Protein AF-A0A378L9U9-F1 (afdb_monomer_lite)

pLDDT: mean 81.27, std 17.3, range [45.97, 98.12]

Radius of gyration: 34.26 Å; chains: 1; bounding box: 45×18×120 Å

InterPro domains:
  IPR006969 Stigma-specific protein Stig1-like [PF04885] (48-89)
  IPR006969 Stigma-specific protein Stig1-like [PTHR33227] (48-88)

Sequence (133 aa):
MHQKEYKGSFIRHIIRGMITSLLVIIIPLSIVACDKGSPLNHPVPGGGCQTGTIACNGSCVNTQTDNNNCGACGNVCSTGSTCSSGQCVAQCIAPFTLCNGTCVNAQTDSNNCGSCGIVCPSGSTCSGGVCLG

Secondary structure (DSSP, 8-state):
--HHHHHHHHHHHHHHHHHHHHHHHHS-GGG----TT--S----SSS-PPTT-EEETTEEE-TTT-TTSSSSTT-PPPTTEEEETTEEEE---TT-EEETTEEE-TTT-TTSSSSTT-PPPTT-EEETTEEE-

Foldseek 3Di:
DPPPVVVVVVVVVVVVVVVVVVCVVVPPCPVPPPVPDDPDDDQDDDDAADPQWHDAPRTTDRLQWDQCAQLHHRNHADPQWTRHGSDTAHHADPPWDQAPRDTDRLQWDQCAQLHHRNHAPPPWTRHHSDTDD

Structure (mmCIF, N/CA/C/O backbone):
data_AF-A0A378L9U9-F1
#
_entry.id   AF-A0A378L9U9-F1
#
loop_
_atom_site.group_PDB
_atom_site.id
_atom_site.type_symbol
_atom_site.label_atom_id
_atom_site.label_alt_id
_atom_site.label_comp_id
_atom_site.label_asym_id
_atom_site.label_entity_id
_atom_site.label_seq_id
_atom_site.pdbx_PDB_ins_code
_atom_site.Cartn_x
_atom_site.Cartn_y
_atom_site.Cartn_z
_atom_site.occupancy
_atom_site.B_iso_or_equiv
_atom_site.auth_seq_id
_atom_site.auth_comp_id
_atom_site.auth_asym_id
_atom_site.auth_atom_id
_atom_site.pdbx_PDB_model_num
ATOM 1 N N . MET A 1 1 ? -20.507 3.490 89.665 1.00 47.12 1 MET A N 1
ATOM 2 C CA . MET A 1 1 ? -19.941 2.381 88.863 1.00 47.12 1 MET A CA 1
ATOM 3 C C . MET A 1 1 ? -19.971 2.709 87.357 1.00 47.12 1 MET A C 1
ATOM 5 O O . MET A 1 1 ? -20.543 1.961 86.588 1.00 47.12 1 MET A O 1
ATOM 9 N N . HIS A 1 2 ? -19.365 3.826 86.918 1.00 47.97 2 HIS A N 1
ATOM 10 C CA . HIS A 1 2 ? -19.572 4.406 85.566 1.00 47.97 2 HIS A CA 1
ATOM 11 C C . HIS A 1 2 ? -18.330 4.377 84.638 1.00 47.97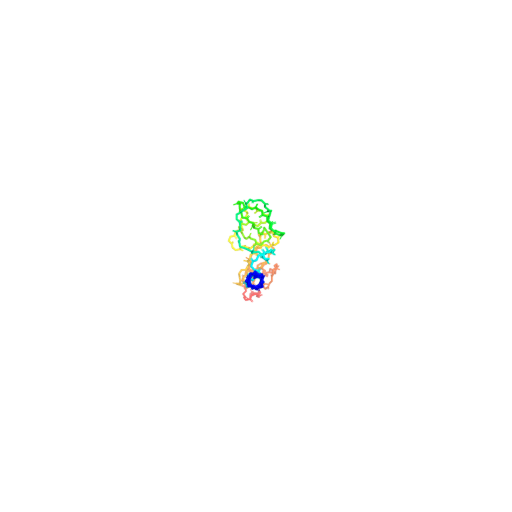 2 HIS A C 1
ATOM 13 O O . HIS A 1 2 ? -18.387 4.817 83.497 1.00 47.97 2 HIS A O 1
ATOM 19 N N . GLN A 1 3 ? -17.186 3.861 85.105 1.00 46.31 3 GLN A N 1
ATOM 20 C CA . GLN A 1 3 ? -15.896 3.947 84.388 1.00 46.31 3 GLN A CA 1
ATOM 21 C C . GLN A 1 3 ? -15.559 2.704 83.530 1.00 46.31 3 GLN A C 1
ATOM 23 O O . GLN A 1 3 ? -14.602 2.727 82.757 1.00 46.31 3 GLN A O 1
ATOM 28 N N . LYS A 1 4 ? -16.318 1.601 83.654 1.00 45.97 4 LYS A N 1
ATOM 29 C CA . LYS A 1 4 ? -16.081 0.357 82.886 1.00 45.97 4 LYS A CA 1
ATOM 30 C C . LYS A 1 4 ? -16.752 0.375 81.503 1.00 45.97 4 LYS A C 1
ATOM 32 O O . LYS A 1 4 ? -16.163 -0.118 80.544 1.00 45.97 4 LYS A O 1
ATOM 37 N N . GLU A 1 5 ? -17.919 1.008 81.371 1.00 49.03 5 GLU A N 1
ATOM 38 C CA . GLU A 1 5 ? -18.641 1.135 80.091 1.00 49.03 5 GLU A CA 1
ATOM 39 C C . GLU A 1 5 ? -17.979 2.129 79.124 1.00 49.03 5 GLU A C 1
ATOM 41 O O . GLU A 1 5 ? -17.907 1.861 77.922 1.00 49.03 5 GLU A O 1
ATOM 46 N N . TYR A 1 6 ? -17.401 3.221 79.643 1.00 49.56 6 TYR A N 1
ATOM 47 C CA . TYR A 1 6 ? -16.689 4.220 78.834 1.00 49.56 6 TYR A CA 1
ATOM 48 C C . TYR A 1 6 ? -15.446 3.645 78.138 1.00 49.56 6 TYR A C 1
ATOM 50 O O . TYR A 1 6 ? -15.242 3.893 76.950 1.00 49.56 6 TYR A O 1
ATOM 58 N N . LYS A 1 7 ? -14.655 2.802 78.823 1.00 53.12 7 LYS A N 1
ATOM 59 C CA . LYS A 1 7 ? -13.490 2.124 78.220 1.00 53.12 7 LYS A CA 1
ATOM 60 C C . LYS A 1 7 ? -13.902 1.154 77.108 1.00 53.12 7 LYS A C 1
ATOM 62 O O . LYS A 1 7 ? -13.257 1.118 76.065 1.00 53.12 7 LYS A O 1
ATOM 67 N N . GLY A 1 8 ? -15.005 0.423 77.284 1.00 55.34 8 GLY A N 1
ATOM 68 C CA . GLY A 1 8 ? -15.539 -0.483 76.261 1.00 55.34 8 GLY A CA 1
ATOM 69 C C . GLY A 1 8 ? -16.110 0.242 75.038 1.00 55.34 8 GLY A C 1
ATOM 70 O O . GLY A 1 8 ? -15.994 -0.251 73.919 1.00 55.34 8 GLY A O 1
ATOM 71 N N . SER A 1 9 ? -16.715 1.420 75.214 1.00 56.94 9 SER A N 1
ATOM 72 C CA . SER A 1 9 ? -17.159 2.264 74.093 1.00 56.94 9 SER A CA 1
ATOM 73 C C . SER A 1 9 ? -15.974 2.892 73.349 1.00 56.94 9 SER A C 1
ATOM 75 O O . SER A 1 9 ? -15.927 2.856 72.121 1.00 56.94 9 SER A O 1
ATOM 77 N N . PHE A 1 10 ? -14.967 3.374 74.079 1.00 64.06 10 PHE A N 1
ATOM 78 C CA . PHE A 1 10 ? -13.761 3.983 73.515 1.00 64.06 10 PHE A CA 1
ATOM 79 C C . PHE A 1 10 ? -12.928 2.987 72.694 1.00 64.06 10 PHE A C 1
ATOM 81 O O . PHE A 1 10 ? -12.574 3.264 71.551 1.00 64.06 10 PHE A O 1
ATOM 88 N N . ILE A 1 11 ? -12.715 1.775 73.217 1.00 67.69 11 ILE A N 1
ATOM 89 C CA . ILE A 1 11 ? -12.018 0.695 72.502 1.00 67.69 11 ILE A CA 1
ATOM 90 C C . ILE A 1 11 ? -12.795 0.278 71.242 1.00 67.69 11 ILE A C 1
ATOM 92 O O . ILE A 1 11 ? -12.194 0.065 70.193 1.00 67.69 11 ILE A O 1
ATOM 96 N N . ARG A 1 12 ? -14.135 0.238 71.296 1.00 65.88 12 ARG A N 1
ATOM 97 C CA . ARG A 1 12 ? -14.978 -0.042 70.120 1.00 65.88 12 ARG A CA 1
ATOM 98 C C . ARG A 1 12 ? -14.857 1.027 69.032 1.00 65.88 12 ARG A C 1
ATOM 100 O O . ARG A 1 12 ? -14.871 0.669 67.859 1.00 65.88 12 ARG A O 1
ATOM 107 N N . HIS A 1 13 ? -14.705 2.301 69.390 1.00 63.16 13 HIS A N 1
ATOM 108 C CA . HIS A 1 13 ? -14.492 3.380 68.418 1.00 63.16 13 HIS A CA 1
ATOM 109 C C . HIS A 1 13 ? -13.081 3.355 67.823 1.00 63.16 13 HIS A C 1
ATOM 111 O O . HIS A 1 13 ? -12.940 3.534 66.617 1.00 63.16 13 HIS A O 1
ATOM 117 N N . ILE A 1 14 ? -12.055 3.052 68.625 1.00 70.88 14 ILE A N 1
ATOM 118 C CA . ILE A 1 14 ? -10.676 2.900 68.137 1.00 70.88 14 ILE A CA 1
ATOM 119 C C . ILE A 1 14 ? -10.569 1.723 67.163 1.00 70.88 14 ILE A C 1
ATOM 121 O O . ILE A 1 14 ? -10.033 1.883 66.072 1.00 70.88 14 ILE A O 1
ATOM 125 N N . ILE A 1 15 ? -11.134 0.561 67.509 1.00 73.94 15 ILE A N 1
ATOM 126 C CA . ILE A 1 15 ? -11.102 -0.629 66.647 1.00 73.94 15 ILE A CA 1
ATOM 127 C C . ILE A 1 15 ? -11.897 -0.389 65.355 1.00 73.94 15 ILE A C 1
ATOM 129 O O . ILE A 1 15 ? -11.413 -0.718 64.276 1.00 73.94 15 ILE A O 1
ATOM 133 N N . ARG A 1 16 ? -13.083 0.238 65.431 1.00 69.62 16 ARG A N 1
ATOM 134 C CA . ARG A 1 16 ? -13.868 0.602 64.236 1.00 69.62 16 ARG A CA 1
ATOM 135 C C . ARG A 1 16 ? -13.120 1.595 63.348 1.00 69.62 16 ARG A C 1
ATOM 137 O O . ARG A 1 16 ? -13.080 1.373 62.148 1.00 69.62 16 ARG A O 1
ATOM 144 N N . GLY A 1 17 ? -12.491 2.617 63.933 1.00 64.06 17 GLY A N 1
ATOM 145 C CA . GLY A 1 17 ? -11.694 3.615 63.216 1.00 64.06 17 GLY A CA 1
ATOM 146 C C . GLY A 1 17 ? -10.457 3.024 62.539 1.00 64.06 17 GLY A C 1
ATOM 147 O O . GLY A 1 17 ? -10.174 3.336 61.386 1.00 64.06 17 GLY A O 1
ATOM 148 N N . MET A 1 18 ? -9.754 2.114 63.220 1.00 74.88 18 MET A N 1
ATOM 149 C CA . MET A 1 18 ? -8.605 1.406 62.654 1.00 74.88 18 MET A CA 1
ATOM 150 C C . MET A 1 18 ? -9.017 0.488 61.504 1.00 74.88 18 MET A C 1
ATOM 152 O O . MET A 1 18 ? -8.358 0.507 60.474 1.00 74.88 18 MET A O 1
ATOM 156 N N . ILE A 1 19 ? -10.126 -0.252 61.631 1.00 71.00 19 ILE A N 1
ATOM 157 C CA . ILE A 1 19 ? -10.653 -1.117 60.563 1.00 71.00 19 ILE A CA 1
ATOM 158 C C . ILE A 1 19 ? -11.128 -0.286 59.365 1.00 71.00 19 ILE A C 1
ATOM 160 O O . ILE A 1 19 ? -10.805 -0.630 58.233 1.00 71.00 19 ILE A O 1
ATOM 164 N N . THR A 1 20 ? -11.832 0.832 59.579 1.00 65.81 20 THR A N 1
ATOM 165 C CA . THR A 1 20 ? -12.245 1.718 58.478 1.00 65.81 20 THR A CA 1
ATOM 166 C C . THR A 1 20 ? -11.051 2.369 57.785 1.00 65.81 20 THR A C 1
ATOM 168 O O . THR A 1 20 ? -11.035 2.425 56.562 1.00 65.81 20 THR A O 1
ATOM 171 N N . SER A 1 21 ? -10.021 2.798 58.523 1.00 67.69 21 SER A N 1
ATOM 172 C CA . SER A 1 21 ? -8.808 3.378 57.929 1.00 67.69 21 SER A CA 1
ATOM 173 C C . SER A 1 21 ? -7.945 2.338 57.213 1.00 67.69 21 SER A C 1
ATOM 175 O O . SER A 1 21 ? -7.382 2.646 56.169 1.00 67.69 21 SER A O 1
ATOM 177 N N . LEU A 1 22 ? -7.873 1.096 57.712 1.00 65.31 22 LEU A N 1
ATOM 178 C CA . LEU A 1 22 ? -7.200 -0.000 57.009 1.00 65.31 22 LEU A CA 1
ATOM 179 C C . LEU A 1 22 ? -7.931 -0.341 55.705 1.00 65.31 22 LEU A C 1
ATOM 181 O O . LEU A 1 22 ? -7.289 -0.490 54.674 1.00 65.31 22 LEU A O 1
ATOM 185 N N . LEU A 1 23 ? -9.267 -0.404 55.717 1.00 66.25 23 LEU A N 1
ATOM 186 C CA . LEU A 1 23 ? -10.059 -0.674 54.514 1.00 66.25 23 LEU A CA 1
ATOM 187 C C . LEU A 1 23 ? -9.872 0.415 53.446 1.00 66.25 23 LEU A C 1
ATOM 189 O O . LEU A 1 23 ? -9.754 0.082 52.276 1.00 66.25 23 LEU A O 1
ATOM 193 N N . VAL A 1 24 ? -9.753 1.691 53.822 1.00 61.81 24 VAL A N 1
ATOM 194 C CA . VAL A 1 24 ? -9.530 2.801 52.868 1.00 61.81 24 VAL A CA 1
ATOM 195 C C . VAL A 1 24 ? -8.110 2.798 52.270 1.00 61.81 24 VAL A C 1
ATOM 197 O O . VAL A 1 24 ? -7.912 3.332 51.185 1.00 61.81 24 VAL A O 1
ATOM 200 N N . ILE A 1 25 ? -7.132 2.174 52.939 1.00 66.06 25 ILE A N 1
ATOM 201 C CA . ILE A 1 25 ? -5.741 2.046 52.459 1.00 66.06 25 ILE A CA 1
ATOM 202 C C . ILE A 1 25 ? -5.529 0.738 51.666 1.00 66.06 25 ILE A C 1
ATOM 204 O O . ILE A 1 25 ? -4.686 0.696 50.771 1.00 66.06 25 ILE A O 1
ATOM 208 N N . ILE A 1 26 ? -6.283 -0.328 51.978 1.00 66.06 26 ILE A N 1
ATOM 209 C CA . ILE A 1 26 ? -6.184 -1.652 51.328 1.00 66.06 26 ILE A CA 1
ATOM 210 C C . ILE A 1 26 ? -7.140 -1.787 50.133 1.00 66.06 26 ILE A C 1
ATOM 212 O O . ILE A 1 26 ? -6.889 -2.626 49.273 1.00 66.06 26 ILE A O 1
ATOM 216 N N . ILE A 1 27 ? -8.204 -0.975 50.034 1.00 63.59 27 ILE A N 1
ATOM 217 C CA . ILE A 1 27 ? -8.930 -0.781 48.770 1.00 63.59 27 ILE A CA 1
ATOM 218 C C . ILE A 1 27 ? -7.967 0.003 47.873 1.00 63.59 27 ILE A C 1
ATOM 220 O O . ILE A 1 27 ? -7.817 1.213 48.056 1.00 63.59 27 ILE A O 1
ATOM 224 N N . PRO A 1 28 ? -7.241 -0.659 46.958 1.00 59.19 28 PRO A N 1
ATOM 225 C CA . PRO A 1 28 ? -6.243 0.013 46.158 1.00 59.19 28 PRO A CA 1
ATOM 226 C C . PRO A 1 28 ? -6.978 0.948 45.196 1.00 59.19 28 PRO A C 1
ATOM 228 O O . PRO A 1 28 ? -8.204 0.933 45.086 1.00 59.19 28 PRO A O 1
ATOM 231 N N . LEU A 1 29 ? -6.206 1.707 44.434 1.00 58.06 29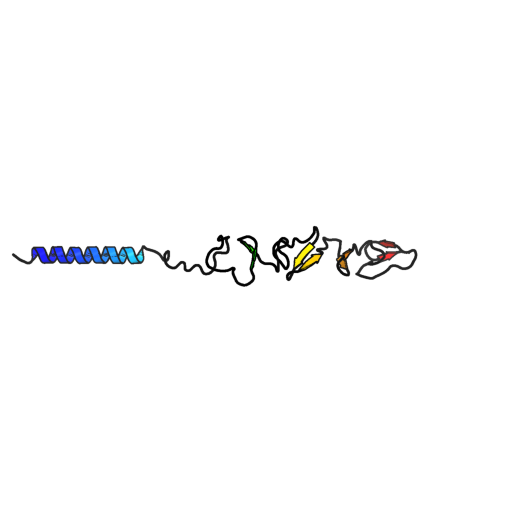 LEU A N 1
ATOM 232 C CA . LEU A 1 29 ? -6.558 2.513 43.261 1.00 58.06 29 LEU A CA 1
ATOM 233 C C . LEU A 1 29 ? -7.505 1.866 42.207 1.00 58.06 29 LEU A C 1
ATOM 235 O O . LEU A 1 29 ? -7.675 2.411 41.125 1.00 58.06 29 LEU A O 1
ATOM 239 N N . SER A 1 30 ? -8.158 0.740 42.481 1.00 58.84 30 SER A N 1
ATOM 240 C CA . SER A 1 30 ? -9.070 0.007 41.606 1.00 58.84 30 SER A CA 1
ATOM 241 C C . SER A 1 30 ? -10.378 0.736 41.274 1.00 58.84 30 SER A C 1
ATOM 243 O O . SER A 1 30 ? -11.067 0.306 40.357 1.00 58.84 30 SER A O 1
ATOM 245 N N . ILE A 1 31 ? -10.747 1.816 41.980 1.00 58.50 31 ILE A N 1
ATOM 246 C CA . ILE A 1 31 ? -11.966 2.593 41.655 1.00 58.50 31 ILE A CA 1
ATOM 247 C C . ILE A 1 31 ? -11.646 3.833 40.797 1.00 58.50 31 ILE A C 1
ATOM 249 O O . ILE A 1 31 ? -12.531 4.368 40.137 1.00 58.50 31 ILE A O 1
ATOM 253 N N . VAL A 1 32 ? -10.377 4.256 40.704 1.00 54.38 32 VAL A N 1
ATOM 254 C CA . VAL A 1 32 ? -9.953 5.306 39.756 1.00 54.38 32 VAL A CA 1
ATOM 255 C C . VAL A 1 32 ? -9.231 4.668 38.573 1.00 54.38 32 VAL A C 1
ATOM 257 O O . VAL A 1 32 ? -8.113 5.023 38.222 1.00 54.38 32 VAL A O 1
ATOM 260 N N . ALA A 1 33 ? -9.914 3.737 37.917 1.00 55.47 33 ALA A N 1
ATOM 261 C CA . ALA A 1 33 ? -9.713 3.503 36.498 1.00 55.47 33 ALA A CA 1
ATOM 262 C C . ALA A 1 33 ? -10.793 4.292 35.743 1.00 55.47 33 ALA A C 1
ATOM 264 O O . ALA A 1 33 ? -11.725 3.732 35.176 1.00 55.47 33 ALA A O 1
ATOM 265 N N . CYS A 1 34 ? -10.672 5.624 35.713 1.00 51.66 34 CYS A N 1
ATOM 266 C CA . CYS A 1 34 ? -11.092 6.326 34.501 1.00 51.66 34 CYS A CA 1
ATOM 267 C C . CYS A 1 34 ? -10.025 6.017 33.452 1.00 51.66 34 CYS A C 1
ATOM 269 O O . CYS A 1 34 ? -9.137 6.829 33.195 1.00 51.66 34 CYS A O 1
ATOM 271 N N . ASP A 1 35 ? -10.085 4.802 32.912 1.00 52.94 35 ASP A N 1
ATOM 272 C CA . ASP A 1 35 ? -9.266 4.364 31.797 1.00 52.94 35 ASP A CA 1
ATOM 273 C C . ASP A 1 35 ? -9.748 5.140 30.568 1.00 52.94 35 ASP A C 1
ATOM 275 O O . ASP A 1 35 ? -10.631 4.728 29.816 1.00 52.94 35 ASP A O 1
ATOM 279 N N . LYS A 1 36 ? -9.232 6.359 30.400 1.00 52.53 36 LYS A N 1
ATOM 280 C CA . LYS A 1 36 ? -9.314 7.069 29.128 1.00 52.53 36 LYS A CA 1
ATOM 281 C C . LYS A 1 36 ? -8.378 6.360 28.147 1.00 52.53 36 LYS A C 1
ATOM 283 O O . LYS A 1 36 ? -7.338 6.908 27.804 1.00 52.53 36 LYS A O 1
ATOM 288 N N . GLY A 1 37 ? -8.743 5.159 27.702 1.00 54.84 37 GLY A N 1
ATOM 289 C CA . GLY A 1 37 ? -8.064 4.514 26.581 1.00 54.84 37 GLY A CA 1
ATOM 290 C C . GLY A 1 37 ? -7.794 3.021 26.696 1.00 54.84 37 GLY A C 1
ATOM 291 O O . GLY A 1 37 ? -6.670 2.606 26.435 1.00 54.84 37 GLY A O 1
ATOM 292 N N . SER A 1 38 ? -8.807 2.192 26.946 1.00 55.06 38 SER A N 1
ATOM 293 C CA . SER A 1 38 ? -8.717 0.780 26.553 1.00 55.06 38 SER A CA 1
ATOM 294 C C . SER A 1 38 ? -8.879 0.672 25.019 1.00 55.06 38 SER A C 1
ATOM 296 O O . SER A 1 38 ? -9.934 1.056 24.514 1.00 55.06 38 SER A O 1
ATOM 298 N N . PRO A 1 39 ? -7.897 0.162 24.244 1.00 56.31 39 PRO A N 1
ATOM 299 C CA . PRO A 1 39 ? -7.983 0.101 22.779 1.00 56.31 39 PRO A CA 1
ATOM 300 C C . PRO A 1 39 ? -8.725 -1.137 22.245 1.00 56.31 39 PRO A C 1
ATOM 302 O O . PRO A 1 39 ? -8.614 -1.458 21.065 1.00 56.31 39 PRO A O 1
ATOM 305 N N . LEU A 1 40 ? -9.467 -1.871 23.079 1.00 51.59 40 LEU A N 1
ATOM 306 C CA . LEU A 1 40 ? -10.013 -3.176 22.703 1.00 51.59 40 LEU A CA 1
ATOM 307 C C . LEU A 1 40 ? -11.546 -3.182 22.755 1.00 51.59 40 LEU A C 1
ATOM 309 O O . LEU A 1 40 ? -12.155 -3.455 23.780 1.00 51.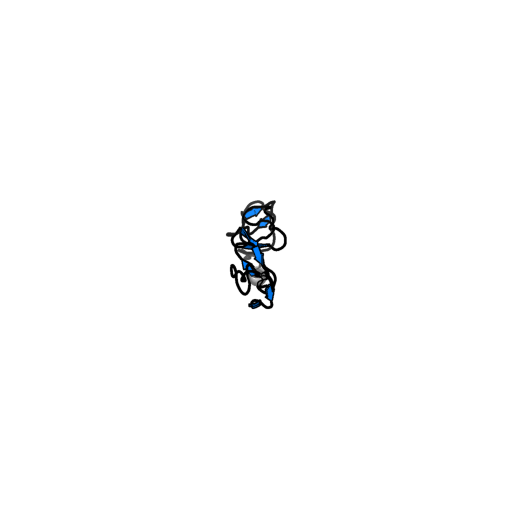59 40 LEU A O 1
ATOM 313 N N . ASN A 1 41 ? -12.135 -2.902 21.591 1.00 53.75 41 ASN A N 1
ATOM 314 C CA . ASN A 1 41 ? -13.366 -3.524 21.097 1.00 53.75 41 ASN A CA 1
ATOM 315 C C . ASN A 1 41 ? -14.590 -3.484 22.040 1.00 53.75 41 ASN A C 1
ATOM 317 O O . ASN A 1 41 ? -15.186 -4.518 22.347 1.00 53.75 41 ASN A O 1
ATOM 321 N N . HIS A 1 42 ? -15.001 -2.286 22.471 1.00 55.06 42 HIS A N 1
ATOM 322 C CA . HIS A 1 42 ? -16.335 -2.120 23.052 1.00 55.06 42 HIS A CA 1
ATOM 323 C C . HIS A 1 42 ? -17.400 -2.097 21.938 1.00 55.06 42 HIS A C 1
ATOM 325 O O . HIS A 1 42 ? -17.258 -1.315 20.993 1.00 55.06 42 HIS A O 1
ATOM 331 N N . PRO A 1 43 ? -18.485 -2.890 22.043 1.00 59.56 43 PRO A N 1
ATOM 332 C CA . PRO A 1 43 ? -19.651 -2.723 21.186 1.00 59.56 43 PRO A CA 1
ATOM 333 C C . PRO A 1 43 ? -20.251 -1.352 21.491 1.00 59.56 43 PRO A C 1
ATOM 335 O O . PRO A 1 43 ? -20.506 -1.038 22.652 1.00 59.56 43 PRO A O 1
ATOM 338 N N . VAL A 1 44 ? -20.458 -0.525 20.469 1.00 61.53 44 VAL A N 1
ATOM 339 C CA . VAL A 1 44 ? -21.111 0.782 20.623 1.00 61.53 44 VAL A CA 1
ATOM 340 C C . VAL A 1 44 ? -22.567 0.594 21.065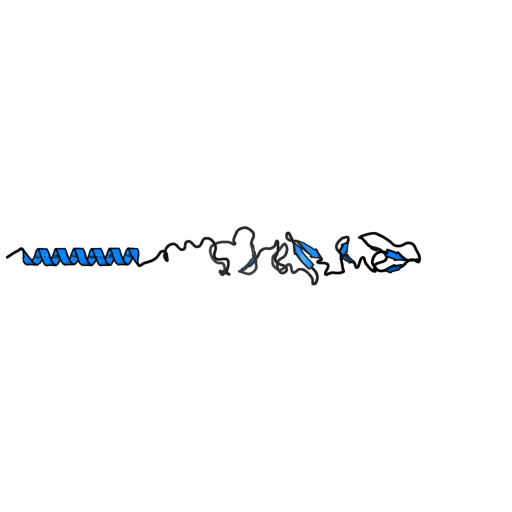 1.00 61.53 44 VAL A C 1
ATOM 342 O O . VAL A 1 44 ? -23.394 0.112 20.291 1.00 61.53 44 VAL A O 1
ATOM 345 N N . PRO A 1 45 ? -22.898 0.997 22.302 1.00 55.69 45 PRO A N 1
ATOM 346 C CA . PRO A 1 45 ? -23.933 2.013 22.464 1.00 55.69 45 PRO A CA 1
ATOM 347 C C . PRO A 1 45 ? -23.586 3.031 23.569 1.00 55.69 45 PRO A C 1
ATOM 349 O O . PRO A 1 45 ? -23.388 2.673 24.727 1.00 55.69 45 PRO A O 1
ATOM 352 N N . GLY A 1 46 ? -23.577 4.325 23.220 1.00 58.31 46 GLY A N 1
ATOM 353 C CA . GLY A 1 46 ? -23.623 5.429 24.199 1.00 58.31 46 GLY A CA 1
ATOM 354 C C . GLY A 1 46 ? -22.384 6.326 24.331 1.00 58.31 46 GLY A C 1
ATOM 355 O O . GLY A 1 46 ? -22.399 7.247 25.141 1.00 58.31 46 GLY A O 1
ATOM 356 N N . GLY A 1 47 ? -21.344 6.130 23.524 1.00 60.16 47 GLY A N 1
ATOM 357 C CA . GLY A 1 47 ? -20.191 7.030 23.432 1.00 60.16 47 GLY A CA 1
ATOM 358 C C . GLY A 1 47 ? -19.440 6.726 22.143 1.00 60.16 47 GLY A C 1
ATOM 359 O O . GLY A 1 47 ? -19.104 5.571 21.909 1.00 60.16 47 GLY A O 1
ATOM 360 N N . GLY A 1 48 ? -19.299 7.718 21.262 1.00 76.56 48 GLY A N 1
ATOM 361 C CA . GLY A 1 48 ? -18.814 7.534 19.890 1.00 76.56 48 GLY A CA 1
ATOM 362 C C . GLY A 1 48 ? -17.394 6.969 19.773 1.00 76.56 48 GLY A C 1
ATOM 363 O O . GLY A 1 48 ? -16.702 6.732 20.760 1.00 76.56 48 GLY A O 1
ATOM 364 N N . CYS A 1 49 ? -16.952 6.768 18.533 1.00 85.12 49 CYS A N 1
ATOM 365 C CA . CYS A 1 49 ? -15.603 6.289 18.255 1.00 85.12 49 CYS A CA 1
ATOM 366 C C . CYS A 1 49 ? -14.519 7.276 18.707 1.00 85.12 49 CYS A C 1
ATOM 368 O O . CYS A 1 49 ? -14.733 8.490 18.744 1.00 85.12 49 CYS A O 1
ATOM 370 N N . GLN A 1 50 ? -13.343 6.739 19.046 1.00 84.38 50 GLN A N 1
ATOM 371 C CA . GLN A 1 50 ? -12.175 7.551 19.381 1.00 84.38 50 GLN A CA 1
ATOM 372 C C . GLN A 1 50 ? -11.775 8.419 18.182 1.00 84.38 50 GLN A C 1
ATOM 374 O O . GLN A 1 50 ? -11.965 8.027 17.026 1.00 84.38 50 GLN A O 1
ATOM 379 N N . THR A 1 51 ? -11.177 9.581 18.450 1.00 84.88 51 THR A N 1
ATOM 380 C CA . THR A 1 51 ? -10.643 10.467 17.408 1.00 84.88 51 THR A CA 1
ATOM 381 C C . THR A 1 51 ? -9.760 9.688 16.431 1.00 84.88 51 THR A C 1
ATOM 383 O O . THR A 1 51 ? -8.873 8.948 16.847 1.00 84.88 51 THR A O 1
ATOM 386 N N . GLY A 1 52 ? -10.003 9.865 15.131 1.00 86.12 52 GLY A N 1
ATOM 387 C CA . GLY A 1 52 ? -9.288 9.146 14.070 1.00 86.12 52 GLY A CA 1
ATOM 388 C C . GLY A 1 52 ? -9.915 7.808 13.668 1.00 86.12 52 GLY A C 1
ATOM 389 O O . GLY A 1 52 ? -9.393 7.145 12.777 1.00 86.12 52 GLY A O 1
ATOM 390 N N . THR A 1 53 ? -11.040 7.420 14.274 1.00 91.00 53 THR A N 1
ATOM 391 C CA . THR A 1 53 ? -11.825 6.245 13.872 1.00 91.00 53 THR A CA 1
ATOM 392 C C . THR A 1 53 ? -13.293 6.608 13.680 1.00 91.00 53 THR A C 1
ATOM 394 O O . THR A 1 53 ? -13.789 7.566 14.275 1.00 91.00 53 THR A O 1
ATOM 397 N N . ILE A 1 54 ? -13.999 5.844 12.849 1.00 89.69 54 ILE A N 1
ATOM 398 C CA . ILE A 1 54 ? -15.436 6.006 12.611 1.00 89.69 54 ILE A CA 1
ATOM 399 C C . ILE A 1 54 ? -16.174 4.705 12.905 1.00 89.69 54 ILE A C 1
ATOM 401 O O . ILE A 1 54 ? -15.591 3.623 12.848 1.00 89.69 54 ILE A O 1
ATOM 405 N N . ALA A 1 55 ? -17.467 4.810 13.195 1.00 91.00 55 ALA A N 1
ATOM 406 C CA . ALA A 1 55 ? -18.305 3.640 13.399 1.00 91.00 55 ALA A CA 1
ATOM 407 C C . ALA A 1 55 ? -18.656 3.002 12.047 1.00 91.00 55 ALA A C 1
ATOM 409 O O . ALA A 1 55 ? -19.377 3.596 11.248 1.00 91.00 55 ALA A O 1
ATOM 410 N N . CYS A 1 56 ? -18.188 1.777 11.824 1.00 90.75 56 CYS A N 1
ATOM 411 C CA . CYS A 1 56 ? -18.546 0.932 10.693 1.00 90.75 56 CYS A CA 1
ATOM 412 C C . CYS A 1 56 ? -19.095 -0.397 11.216 1.00 90.75 56 CYS A C 1
ATOM 414 O O . CYS A 1 56 ? -18.387 -1.147 11.883 1.00 90.75 56 CYS A O 1
ATOM 416 N N . ASN A 1 57 ? -20.368 -0.688 10.929 1.00 84.50 57 ASN A N 1
ATOM 417 C CA . ASN A 1 57 ? -21.028 -1.956 11.281 1.00 84.50 57 ASN A CA 1
ATOM 418 C C . ASN A 1 57 ? -20.890 -2.368 12.764 1.00 84.50 57 ASN A C 1
ATOM 420 O O . ASN A 1 57 ? -20.749 -3.545 13.076 1.00 84.50 57 ASN A O 1
ATOM 424 N N . GLY A 1 58 ? -20.927 -1.399 13.685 1.00 82.94 58 GLY A N 1
ATOM 425 C CA . GLY A 1 58 ? -20.825 -1.657 15.128 1.00 82.94 58 GLY A CA 1
ATOM 426 C C . GLY A 1 58 ? -19.397 -1.737 15.679 1.00 82.94 58 GLY A C 1
ATOM 427 O O . GLY A 1 58 ? -19.231 -1.968 16.875 1.00 82.94 58 GLY A O 1
ATOM 428 N N . SER A 1 59 ? -18.380 -1.491 14.850 1.00 87.19 59 SER A N 1
ATOM 429 C CA . SER A 1 59 ? -16.975 -1.403 15.260 1.00 87.19 59 SER A CA 1
ATOM 430 C C . SER A 1 59 ? -16.378 -0.045 14.899 1.00 87.19 59 SER A C 1
ATOM 432 O O . SER A 1 59 ? -16.763 0.569 13.906 1.00 87.19 59 SER A O 1
ATOM 434 N N . CYS A 1 60 ? -15.420 0.431 15.693 1.00 91.19 60 CYS A N 1
ATOM 435 C CA . CYS A 1 60 ? -14.646 1.619 15.345 1.00 91.19 60 CYS A CA 1
ATOM 436 C C . CYS A 1 60 ? -13.469 1.223 14.455 1.00 91.19 60 CYS A C 1
ATOM 438 O O . CYS A 1 60 ? -12.617 0.440 14.871 1.00 91.19 60 CYS A O 1
ATOM 440 N N . VAL A 1 61 ? -13.424 1.763 13.239 1.00 93.38 61 VAL A N 1
ATOM 441 C CA . VAL A 1 61 ? -12.384 1.466 12.247 1.00 93.38 61 VAL A CA 1
ATOM 442 C C . VAL A 1 61 ? -11.648 2.736 11.853 1.00 93.38 61 VAL A C 1
ATOM 444 O O . VAL A 1 61 ? -12.229 3.823 11.809 1.00 93.38 61 VAL A O 1
ATOM 447 N N . ASN A 1 62 ? -10.360 2.605 11.555 1.00 95.56 62 ASN A N 1
ATOM 448 C CA . ASN A 1 62 ? -9.575 3.700 11.009 1.00 95.56 62 ASN A CA 1
ATOM 449 C C . ASN A 1 62 ? -9.608 3.631 9.481 1.00 95.56 62 ASN A C 1
ATOM 451 O O . ASN A 1 62 ? -8.835 2.893 8.872 1.00 95.56 62 ASN A O 1
ATOM 455 N N . THR A 1 63 ? -10.462 4.434 8.851 1.00 96.19 63 THR A N 1
ATOM 456 C CA . THR A 1 63 ? -10.572 4.469 7.386 1.00 96.19 63 THR A CA 1
ATOM 457 C C . THR A 1 63 ? -9.307 4.955 6.693 1.00 96.19 63 THR A C 1
ATOM 459 O O . THR A 1 63 ? -9.194 4.801 5.484 1.00 96.19 63 THR A O 1
ATOM 462 N N . GLN A 1 64 ? -8.345 5.532 7.418 1.00 96.56 64 GLN A N 1
ATOM 463 C CA . GLN A 1 64 ? -7.092 6.003 6.836 1.00 96.56 64 GLN A CA 1
ATOM 464 C C . GLN A 1 64 ? -6.075 4.882 6.613 1.00 96.56 64 GLN A C 1
ATOM 466 O O . GLN A 1 64 ? -5.140 5.074 5.834 1.00 96.56 64 GLN A O 1
ATOM 471 N N . THR A 1 65 ? -6.238 3.744 7.292 1.00 95.75 65 THR A N 1
ATOM 472 C CA . THR A 1 65 ? -5.238 2.663 7.320 1.00 95.75 65 THR A CA 1
ATOM 473 C C . THR A 1 65 ? -5.828 1.256 7.256 1.00 95.75 65 THR A C 1
ATOM 475 O O . THR A 1 65 ? -5.082 0.302 7.075 1.00 95.75 65 THR A O 1
ATOM 478 N N . ASP A 1 66 ? -7.138 1.086 7.435 1.00 96.38 66 ASP A N 1
ATOM 479 C CA . ASP A 1 66 ? -7.784 -0.224 7.379 1.00 96.38 66 ASP A CA 1
ATOM 480 C C . ASP A 1 66 ? -8.048 -0.646 5.926 1.00 96.38 66 ASP A C 1
ATOM 482 O O . ASP A 1 66 ? -8.868 -0.049 5.228 1.00 96.38 66 ASP A O 1
ATOM 486 N N . ASN A 1 67 ? -7.384 -1.716 5.483 1.00 96.38 67 ASN A N 1
ATOM 487 C CA . ASN A 1 67 ? -7.549 -2.280 4.143 1.00 96.38 67 ASN A CA 1
ATOM 488 C C . ASN A 1 67 ? -8.973 -2.763 3.837 1.00 96.38 67 ASN A C 1
ATOM 490 O O . ASN A 1 67 ? -9.295 -2.900 2.662 1.00 96.38 67 ASN A O 1
ATOM 494 N N . ASN A 1 68 ? -9.812 -3.024 4.840 1.00 96.81 68 ASN A N 1
ATOM 495 C CA . ASN A 1 68 ? -11.197 -3.458 4.646 1.00 96.81 68 ASN A CA 1
ATOM 496 C C . ASN A 1 68 ? -12.210 -2.301 4.710 1.00 96.81 68 ASN A C 1
ATOM 498 O O . ASN A 1 68 ? -13.396 -2.509 4.457 1.00 96.81 68 ASN A O 1
ATOM 502 N N . ASN A 1 69 ? -11.766 -1.095 5.076 1.00 97.38 69 ASN A N 1
ATOM 503 C CA . ASN A 1 69 ? -12.615 0.081 5.279 1.00 97.38 69 ASN A CA 1
ATOM 504 C C . ASN A 1 69 ? -11.938 1.364 4.757 1.00 97.38 69 ASN A C 1
ATOM 506 O O . ASN A 1 69 ? -12.047 2.426 5.367 1.00 97.38 69 ASN A O 1
ATOM 510 N N . CYS A 1 70 ? -11.187 1.286 3.659 1.00 97.94 70 CYS A N 1
ATOM 511 C CA . CYS A 1 70 ? -10.299 2.364 3.242 1.00 97.94 70 CYS A CA 1
ATOM 512 C C . CYS A 1 70 ? -11.070 3.562 2.674 1.00 97.94 70 CYS A C 1
ATOM 514 O O . CYS A 1 70 ? -11.777 3.449 1.679 1.00 97.94 70 CYS A O 1
ATOM 516 N N . GLY A 1 71 ? -10.975 4.727 3.306 1.00 96.94 71 GLY A N 1
ATOM 517 C CA . GLY A 1 71 ? -11.735 5.933 2.953 1.00 96.94 71 GLY A CA 1
ATOM 518 C C . GLY A 1 71 ? -13.230 5.885 3.311 1.00 96.94 71 GLY A C 1
ATOM 519 O O . GLY A 1 71 ? -13.818 6.931 3.571 1.00 96.94 71 GLY A O 1
ATOM 520 N N . ALA A 1 72 ? -13.842 4.699 3.381 1.00 96.00 72 ALA A N 1
ATOM 521 C CA . ALA A 1 72 ? -15.234 4.494 3.777 1.00 96.00 72 ALA A CA 1
ATOM 522 C C . ALA A 1 72 ? -15.476 3.068 4.306 1.00 96.00 72 ALA A C 1
ATOM 524 O O . ALA A 1 72 ? -14.753 2.132 3.959 1.00 96.00 72 ALA A O 1
ATOM 525 N N . CYS A 1 73 ? -16.534 2.888 5.104 1.00 95.94 73 CYS A N 1
ATOM 526 C CA . CYS A 1 73 ? -16.943 1.575 5.613 1.00 95.94 73 CYS A CA 1
ATOM 527 C C . CYS A 1 73 ? -17.151 0.563 4.478 1.00 95.94 73 CYS A C 1
ATOM 529 O O . CYS A 1 73 ? -17.883 0.837 3.528 1.00 95.94 73 CYS A O 1
ATOM 531 N N . GLY A 1 74 ? -16.548 -0.620 4.604 1.00 95.88 74 GLY A N 1
ATOM 532 C CA . GLY A 1 74 ? -16.672 -1.707 3.633 1.00 95.88 74 GLY A CA 1
ATOM 533 C C . GLY A 1 74 ? -15.937 -1.491 2.307 1.00 95.88 74 GLY A C 1
ATOM 534 O O . GLY A 1 74 ? -16.056 -2.337 1.422 1.00 95.88 74 GLY A O 1
ATOM 535 N N . ASN A 1 75 ? -15.184 -0.398 2.138 1.00 97.19 75 ASN A N 1
ATOM 536 C CA . ASN A 1 75 ? -14.339 -0.226 0.961 1.00 97.19 75 ASN A CA 1
ATOM 537 C C . ASN A 1 75 ? -13.047 -1.042 1.112 1.00 97.19 75 ASN A C 1
ATOM 539 O O . ASN A 1 75 ? -12.095 -0.615 1.769 1.00 97.19 75 ASN A O 1
ATOM 543 N N . VAL A 1 76 ? -13.031 -2.232 0.516 1.00 97.19 76 VAL A N 1
ATOM 544 C CA . VAL A 1 76 ? -11.905 -3.166 0.600 1.00 97.19 76 VAL A CA 1
ATOM 545 C C . VAL A 1 76 ? -10.889 -2.879 -0.505 1.00 97.19 76 VAL A C 1
ATOM 547 O O . VAL A 1 76 ? -11.235 -2.855 -1.686 1.00 97.19 76 VAL A O 1
ATOM 550 N N . CYS A 1 77 ? -9.619 -2.716 -0.138 1.00 95.62 77 CYS A N 1
ATOM 551 C CA . CYS A 1 77 ? -8.535 -2.612 -1.106 1.00 95.62 77 CYS A CA 1
ATOM 552 C C . CYS A 1 77 ? -8.293 -3.951 -1.811 1.00 95.62 77 CYS A C 1
ATOM 554 O O . CYS A 1 77 ? -8.222 -5.006 -1.180 1.00 95.62 77 CYS A O 1
ATOM 556 N N . SER A 1 78 ? -8.121 -3.900 -3.132 1.00 91.81 78 SER A N 1
ATOM 557 C CA . SER A 1 78 ? -7.788 -5.063 -3.955 1.00 91.81 78 SER A CA 1
ATOM 558 C C . SER A 1 78 ? -6.464 -5.712 -3.540 1.00 91.81 78 SER A C 1
ATOM 560 O O . SER A 1 78 ? -5.570 -5.059 -2.997 1.00 91.81 78 SER A O 1
ATOM 562 N N . THR A 1 79 ? -6.309 -7.003 -3.840 1.00 87.50 79 THR A N 1
ATOM 563 C CA . THR A 1 79 ? -5.054 -7.736 -3.622 1.00 87.50 79 THR A CA 1
ATOM 564 C C . THR A 1 79 ? -3.869 -6.991 -4.244 1.00 87.50 79 THR A C 1
ATOM 566 O O . THR A 1 79 ? -3.954 -6.508 -5.371 1.00 87.50 79 THR A O 1
ATOM 569 N N . GLY A 1 80 ? -2.763 -6.887 -3.502 1.00 85.19 80 GLY A N 1
ATOM 570 C CA . GLY A 1 80 ? -1.593 -6.111 -3.927 1.00 85.19 80 GLY A CA 1
ATOM 571 C C . GLY A 1 80 ? -1.735 -4.600 -3.718 1.00 85.19 80 GLY A C 1
ATOM 572 O O . GLY A 1 80 ? -0.942 -3.837 -4.255 1.00 85.19 80 GLY A O 1
ATOM 573 N N . SER A 1 81 ? -2.734 -4.143 -2.960 1.00 91.38 81 SER A N 1
ATOM 574 C CA . SER A 1 81 ? -2.876 -2.752 -2.517 1.00 91.38 81 SER A CA 1
ATOM 575 C C . SER A 1 81 ? -3.000 -2.671 -0.997 1.00 91.38 81 SER A C 1
ATOM 577 O O . SER A 1 81 ? -3.445 -3.615 -0.345 1.00 91.38 81 SER A O 1
ATOM 579 N N . THR A 1 82 ? -2.621 -1.530 -0.431 1.00 93.75 82 THR A N 1
ATOM 580 C CA . THR A 1 82 ? -2.771 -1.224 0.994 1.00 93.75 82 THR A CA 1
ATOM 581 C C . THR A 1 82 ? -3.540 0.071 1.183 1.00 93.75 82 THR A C 1
ATOM 583 O O . THR A 1 82 ? -3.499 0.946 0.320 1.00 93.75 82 THR A O 1
ATOM 586 N N . CYS A 1 83 ? -4.236 0.219 2.307 1.00 96.38 83 CYS A N 1
ATOM 587 C CA . CYS A 1 83 ? -4.843 1.494 2.641 1.00 96.38 83 CYS A CA 1
ATOM 588 C C . CYS A 1 83 ? -3.773 2.458 3.155 1.00 96.38 83 CYS A C 1
ATOM 590 O O . CYS A 1 83 ? -3.078 2.171 4.131 1.00 96.38 83 CYS A O 1
ATOM 592 N N . SER A 1 84 ? -3.632 3.601 2.492 1.00 95.06 84 SER A N 1
ATOM 593 C CA . SER A 1 84 ? -2.756 4.682 2.923 1.00 95.06 84 SER A CA 1
ATOM 594 C C . SER A 1 84 ? -3.466 6.014 2.771 1.00 95.06 84 SER A C 1
ATOM 596 O O . SER A 1 84 ? -3.934 6.366 1.690 1.00 95.06 84 SER A O 1
ATOM 598 N N . SER A 1 85 ? -3.562 6.758 3.873 1.00 95.38 85 SER A N 1
ATOM 599 C CA . SER A 1 85 ? -4.235 8.063 3.924 1.00 95.38 85 SER A CA 1
ATOM 600 C C . SER A 1 85 ? -5.670 8.037 3.378 1.00 95.38 85 SER A C 1
ATOM 602 O O . SER A 1 85 ? -6.132 9.001 2.772 1.00 95.38 85 SER A O 1
ATOM 604 N N . GLY A 1 86 ? -6.377 6.924 3.589 1.00 96.50 86 GLY A N 1
ATOM 605 C CA . GLY A 1 86 ? -7.765 6.753 3.154 1.00 96.50 86 GLY A CA 1
ATOM 606 C C . GLY A 1 86 ? -7.928 6.412 1.679 1.00 96.50 86 GLY A C 1
ATOM 607 O O . GLY A 1 86 ? -9.034 6.513 1.155 1.00 96.50 86 GLY A O 1
ATOM 608 N N . GLN A 1 87 ? -6.848 6.026 1.000 1.00 95.62 87 GLN A N 1
ATOM 609 C CA . GLN A 1 87 ? -6.857 5.589 -0.390 1.00 95.62 87 GLN A CA 1
ATOM 610 C C . GLN A 1 87 ? -6.196 4.219 -0.517 1.00 95.62 87 GLN A C 1
ATOM 612 O O . GLN A 1 87 ? -5.165 3.950 0.101 1.00 95.62 87 GLN A O 1
ATOM 617 N N . CYS A 1 88 ? -6.779 3.352 -1.341 1.00 94.50 88 CYS A N 1
ATOM 618 C CA . CYS A 1 88 ? -6.131 2.105 -1.711 1.00 94.50 88 CYS A CA 1
ATOM 619 C C . CYS A 1 88 ? -4.987 2.418 -2.672 1.00 94.50 88 CYS A C 1
ATOM 621 O O . CYS A 1 88 ? -5.214 2.817 -3.812 1.00 94.50 88 CYS A O 1
ATOM 623 N N . VAL A 1 89 ? -3.759 2.257 -2.194 1.00 91.50 89 VAL A N 1
ATOM 624 C CA . VAL A 1 89 ? -2.546 2.477 -2.977 1.00 91.50 89 VAL A CA 1
ATOM 625 C C . VAL A 1 89 ? -1.935 1.138 -3.353 1.00 91.50 89 VAL A C 1
ATOM 627 O O . VAL A 1 89 ? -1.846 0.232 -2.522 1.00 91.50 89 VAL A O 1
ATOM 630 N N . ALA A 1 90 ? -1.513 1.003 -4.609 1.00 89.25 90 ALA A N 1
ATOM 631 C CA . ALA A 1 90 ? -0.829 -0.198 -5.065 1.00 89.25 90 ALA A CA 1
ATOM 632 C C . ALA A 1 90 ? 0.473 -0.390 -4.275 1.00 89.25 90 ALA A C 1
ATOM 634 O O . ALA A 1 90 ? 1.295 0.520 -4.151 1.00 89.25 90 ALA A O 1
ATOM 635 N N . GLN A 1 91 ? 0.651 -1.590 -3.736 1.00 87.88 91 GLN A N 1
ATOM 636 C CA . GLN A 1 91 ? 1.843 -2.000 -3.021 1.00 87.88 91 GLN A CA 1
ATOM 637 C C . GLN A 1 91 ? 2.666 -2.892 -3.940 1.00 87.88 91 GLN A C 1
ATOM 639 O O . GLN A 1 91 ? 2.345 -4.058 -4.172 1.00 87.88 91 GLN A O 1
ATOM 644 N N . CYS A 1 92 ? 3.757 -2.340 -4.455 1.00 89.00 92 CYS A N 1
ATOM 645 C CA . CYS A 1 92 ? 4.664 -3.099 -5.298 1.00 89.00 92 CYS A CA 1
ATOM 646 C C . CYS A 1 92 ? 5.609 -3.914 -4.422 1.00 89.00 92 CYS A C 1
ATOM 648 O O . CYS A 1 92 ? 6.464 -3.375 -3.722 1.00 89.00 92 CYS A O 1
ATOM 650 N N . ILE A 1 93 ? 5.403 -5.229 -4.425 1.00 87.25 93 ILE A N 1
AT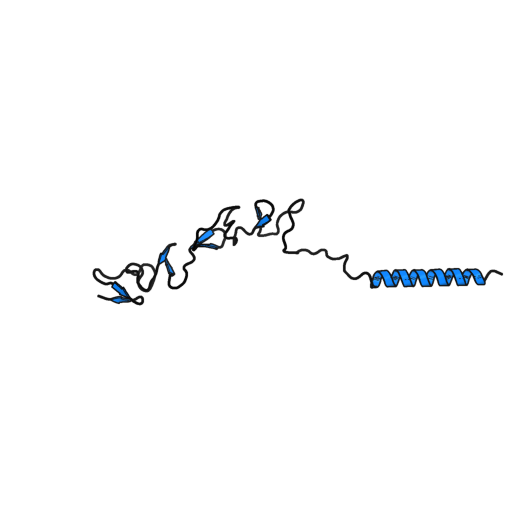OM 651 C CA . ILE A 1 93 ? 6.289 -6.178 -3.755 1.00 87.25 93 ILE A CA 1
ATOM 652 C C . ILE A 1 93 ? 7.579 -6.249 -4.568 1.00 87.25 93 ILE A C 1
ATOM 654 O O . ILE A 1 93 ? 7.527 -6.312 -5.792 1.00 87.25 93 ILE A O 1
ATOM 658 N N . ALA A 1 94 ? 8.737 -6.242 -3.910 1.00 86.88 94 ALA A N 1
ATOM 659 C CA . ALA A 1 94 ? 10.015 -6.376 -4.603 1.00 86.88 94 ALA A CA 1
ATOM 660 C C . ALA A 1 94 ? 10.018 -7.626 -5.517 1.00 86.88 94 ALA A C 1
ATOM 662 O O . ALA A 1 94 ? 9.519 -8.677 -5.108 1.00 86.88 94 ALA A O 1
ATOM 663 N N . PRO A 1 95 ? 10.563 -7.539 -6.746 1.00 89.31 95 PRO A N 1
ATOM 664 C CA . PRO A 1 95 ? 11.374 -6.442 -7.289 1.00 89.31 95 PRO A CA 1
ATOM 665 C C . PRO A 1 95 ? 10.581 -5.327 -8.002 1.00 89.31 95 PRO A C 1
ATOM 667 O O . PRO A 1 95 ? 11.179 -4.502 -8.693 1.00 89.31 95 PRO A O 1
ATOM 670 N N . PHE A 1 96 ? 9.253 -5.295 -7.892 1.00 92.12 96 PHE A N 1
ATOM 671 C CA . PHE A 1 96 ? 8.430 -4.330 -8.615 1.00 92.12 96 PHE A CA 1
ATOM 672 C C . PHE A 1 96 ? 8.507 -2.930 -7.994 1.00 92.12 96 PHE A C 1
ATOM 674 O O . PHE A 1 96 ? 8.601 -2.770 -6.780 1.00 92.12 96 PHE A O 1
ATOM 681 N N . THR A 1 97 ? 8.424 -1.906 -8.840 1.00 91.31 97 THR A N 1
ATOM 682 C CA . THR A 1 97 ? 8.412 -0.487 -8.465 1.00 91.31 97 THR A CA 1
ATOM 683 C C . THR A 1 97 ? 7.093 0.144 -8.888 1.00 91.31 97 THR A C 1
ATOM 685 O O . THR A 1 97 ? 6.547 -0.198 -9.937 1.00 91.31 97 THR A O 1
ATOM 688 N N . LEU A 1 98 ? 6.567 1.054 -8.066 1.00 91.44 98 LEU A N 1
ATOM 689 C CA . LEU A 1 98 ? 5.338 1.777 -8.378 1.00 91.44 98 LEU A CA 1
ATOM 690 C C . LEU A 1 98 ? 5.626 2.869 -9.411 1.00 91.44 98 LEU A C 1
ATOM 692 O O . LEU A 1 98 ? 6.235 3.885 -9.086 1.00 91.44 98 LEU A O 1
ATOM 696 N N . CYS A 1 99 ? 5.149 2.674 -10.635 1.00 92.38 99 CYS A N 1
ATOM 697 C CA . CYS A 1 99 ? 5.247 3.631 -11.728 1.00 92.38 99 CYS A CA 1
ATOM 698 C C . CYS A 1 99 ? 3.843 4.020 -12.197 1.00 92.38 99 CYS A C 1
ATOM 700 O O . CYS A 1 99 ? 3.087 3.184 -12.688 1.00 92.38 99 CYS A O 1
ATOM 702 N N . ASN A 1 100 ? 3.477 5.295 -12.023 1.00 89.12 100 ASN A N 1
ATOM 703 C CA . ASN A 1 100 ? 2.170 5.843 -12.419 1.00 89.12 100 ASN A CA 1
ATOM 704 C C . ASN A 1 100 ? 0.969 5.007 -11.923 1.00 89.12 100 ASN A C 1
ATOM 706 O O . ASN A 1 100 ? 0.023 4.756 -12.664 1.00 89.12 100 ASN A O 1
ATOM 710 N N . GLY A 1 101 ? 1.024 4.529 -10.676 1.00 84.06 101 GLY A N 1
ATOM 711 C CA . GLY A 1 101 ? -0.043 3.715 -10.078 1.00 84.06 101 GLY A CA 1
ATOM 712 C C . GLY A 1 101 ? -0.013 2.227 -10.446 1.00 84.06 101 GLY A C 1
ATOM 713 O O . GLY A 1 101 ? -0.824 1.469 -9.924 1.00 84.06 101 GLY A O 1
ATOM 714 N N . THR A 1 102 ? 0.928 1.791 -11.288 1.00 86.88 102 THR A N 1
ATOM 715 C CA . THR A 1 102 ? 1.092 0.386 -11.688 1.00 86.88 102 THR A CA 1
ATOM 716 C C . THR A 1 102 ? 2.425 -0.162 -11.195 1.00 86.88 102 THR A C 1
ATOM 718 O O . THR A 1 102 ? 3.441 0.529 -11.214 1.00 86.88 102 THR A O 1
ATOM 721 N N . CYS A 1 103 ? 2.442 -1.418 -10.757 1.00 91.75 103 CYS A N 1
ATOM 722 C CA . CYS A 1 103 ? 3.677 -2.092 -10.385 1.00 91.75 103 CYS A CA 1
ATOM 723 C C . CYS A 1 103 ? 4.380 -2.641 -11.622 1.00 91.75 103 CYS A C 1
ATOM 725 O O . CYS A 1 103 ? 3.854 -3.524 -12.295 1.00 91.75 103 CYS A O 1
ATOM 727 N N . VAL A 1 104 ? 5.580 -2.138 -11.900 1.00 94.44 104 VAL A N 1
ATOM 728 C CA . VAL A 1 104 ? 6.397 -2.554 -13.046 1.00 94.44 104 VAL A CA 1
ATOM 729 C C . VAL A 1 104 ? 7.710 -3.151 -12.565 1.00 94.44 104 VAL A C 1
ATOM 731 O O . VAL A 1 104 ? 8.250 -2.753 -11.531 1.00 94.44 104 VAL A O 1
ATOM 734 N N . ASN A 1 105 ? 8.238 -4.123 -13.302 1.00 96.38 105 ASN A N 1
ATOM 735 C CA . ASN A 1 105 ? 9.552 -4.674 -13.006 1.00 96.38 105 ASN A CA 1
ATOM 736 C C . ASN A 1 105 ? 10.611 -3.891 -13.784 1.00 96.38 105 ASN A C 1
ATOM 738 O O . ASN A 1 105 ? 10.917 -4.226 -14.927 1.00 96.38 105 ASN A O 1
ATOM 742 N N . ALA A 1 106 ? 11.207 -2.885 -13.143 1.00 96.56 106 ALA A N 1
ATOM 743 C CA . ALA A 1 106 ? 12.213 -2.033 -13.772 1.00 96.56 106 ALA A CA 1
ATOM 744 C C . ALA A 1 106 ? 13.477 -2.788 -14.227 1.00 96.56 106 ALA A C 1
ATOM 746 O O . ALA A 1 106 ? 14.299 -2.232 -14.944 1.00 96.56 106 ALA A O 1
ATOM 747 N N . GLN A 1 107 ? 13.653 -4.057 -13.846 1.00 97.12 107 GLN A N 1
ATOM 748 C CA . GLN A 1 107 ? 14.791 -4.861 -14.292 1.00 97.12 107 GLN A CA 1
ATOM 749 C C . GLN A 1 107 ? 14.577 -5.516 -15.661 1.00 97.12 107 GLN A C 1
ATOM 751 O O . GLN A 1 107 ? 15.543 -5.994 -16.252 1.00 97.12 107 GLN A O 1
ATOM 756 N N . THR A 1 108 ? 13.331 -5.584 -16.138 1.00 97.00 108 THR A N 1
ATOM 757 C CA . THR A 1 108 ? 12.950 -6.368 -17.331 1.00 97.00 108 THR A CA 1
ATOM 758 C C . THR A 1 108 ? 11.916 -5.682 -18.224 1.00 97.00 108 THR A C 1
ATOM 760 O O . THR A 1 108 ? 11.780 -6.040 -19.393 1.00 97.00 108 THR A O 1
ATOM 763 N N . ASP A 1 109 ? 11.196 -4.679 -17.720 1.00 97.19 109 ASP A N 1
ATOM 764 C CA . ASP A 1 109 ? 10.235 -3.916 -18.507 1.00 97.19 109 ASP A CA 1
ATOM 765 C C . ASP A 1 109 ? 10.957 -2.920 -19.419 1.00 97.19 109 ASP A C 1
ATOM 767 O O . ASP A 1 109 ? 11.610 -1.980 -18.967 1.00 97.19 109 ASP A O 1
ATOM 771 N N . SER A 1 110 ? 10.798 -3.111 -20.727 1.00 97.25 110 SER A N 1
ATOM 772 C CA . SER A 1 110 ? 11.428 -2.277 -21.754 1.00 97.25 110 SER A CA 1
ATOM 773 C C . SER A 1 110 ? 10.860 -0.857 -21.812 1.00 97.25 110 SER A C 1
ATOM 775 O O . SER A 1 110 ? 11.477 -0.002 -22.434 1.00 97.25 110 SER A O 1
ATOM 777 N N . ASN A 1 111 ? 9.722 -0.585 -21.166 1.00 96.94 111 ASN A N 1
ATOM 778 C CA . ASN A 1 111 ? 9.140 0.754 -21.051 1.00 96.94 111 ASN A CA 1
ATOM 779 C C . ASN A 1 111 ? 9.479 1.456 -19.721 1.00 96.94 111 ASN A C 1
ATOM 781 O O . ASN A 1 111 ? 9.105 2.613 -19.530 1.00 96.94 111 ASN A O 1
ATOM 785 N N . ASN A 1 112 ? 10.145 0.763 -18.791 1.00 97.44 112 ASN A N 1
ATOM 786 C CA . ASN A 1 112 ? 10.473 1.260 -17.451 1.00 97.44 112 ASN A CA 1
ATOM 787 C C . ASN A 1 112 ? 11.859 0.767 -16.982 1.00 97.44 112 ASN A C 1
ATOM 789 O O . ASN A 1 112 ? 12.042 0.417 -15.817 1.00 97.44 112 ASN A O 1
ATOM 793 N N . CYS A 1 113 ? 12.829 0.676 -17.891 1.00 97.69 113 CYS A N 1
ATOM 794 C CA . CYS A 1 113 ? 14.096 -0.004 -17.648 1.00 97.69 113 CYS A CA 1
ATOM 795 C C . CYS A 1 113 ? 15.027 0.811 -16.736 1.00 97.69 113 CYS A C 1
ATOM 797 O O . CYS A 1 113 ? 15.465 1.905 -17.078 1.00 97.69 113 CYS A O 1
ATOM 799 N N . GLY A 1 114 ? 15.320 0.288 -15.548 1.00 96.25 114 GLY A N 1
ATOM 800 C CA . GLY A 1 114 ? 16.112 0.941 -14.503 1.00 96.25 114 GLY A CA 1
ATOM 801 C C . GLY A 1 114 ? 15.327 1.959 -13.666 1.00 96.25 114 GLY A C 1
ATOM 802 O O . GLY A 1 114 ? 15.594 2.098 -12.475 1.00 96.25 114 GLY A O 1
ATOM 803 N N . SER A 1 115 ? 14.333 2.635 -14.249 1.00 95.75 115 SER A N 1
ATOM 804 C CA . SER A 1 115 ? 13.421 3.548 -13.549 1.00 95.75 115 SER A CA 1
ATOM 805 C C . SER A 1 115 ? 12.123 3.773 -14.337 1.00 95.75 115 SER A C 1
ATOM 807 O O . SER A 1 115 ? 12.039 3.466 -15.527 1.00 95.75 115 SER A O 1
ATOM 809 N N . CYS A 1 116 ? 11.107 4.343 -13.683 1.00 96.56 116 CYS A N 1
ATOM 810 C CA . CYS A 1 116 ? 9.811 4.638 -14.296 1.00 96.56 116 CYS A CA 1
ATOM 811 C C . CYS A 1 116 ? 9.951 5.512 -15.552 1.00 96.56 116 CYS A C 1
ATOM 813 O O . CYS A 1 116 ? 10.568 6.576 -15.509 1.00 96.56 116 CYS A O 1
ATOM 815 N N . GLY A 1 117 ? 9.330 5.085 -16.654 1.00 96.56 117 GLY A N 1
ATOM 816 C CA . GLY A 1 117 ? 9.288 5.823 -17.918 1.00 96.56 117 GLY A CA 1
ATOM 817 C C . GLY A 1 117 ? 10.572 5.790 -18.751 1.00 96.56 117 GLY A C 1
ATOM 818 O O . GLY A 1 117 ? 10.615 6.433 -19.800 1.00 96.56 117 GLY A O 1
ATOM 819 N N . ILE A 1 118 ? 11.613 5.062 -18.333 1.00 97.06 118 ILE A N 1
ATOM 820 C CA . ILE A 1 118 ? 12.797 4.853 -19.173 1.00 97.06 118 ILE A CA 1
ATOM 821 C C . ILE A 1 118 ? 12.485 3.772 -20.210 1.00 97.06 118 ILE A C 1
ATOM 823 O O . ILE A 1 118 ? 12.449 2.582 -19.904 1.00 97.06 118 ILE A O 1
ATOM 827 N N . VAL A 1 119 ? 12.265 4.200 -21.451 1.00 97.81 119 VAL A N 1
AT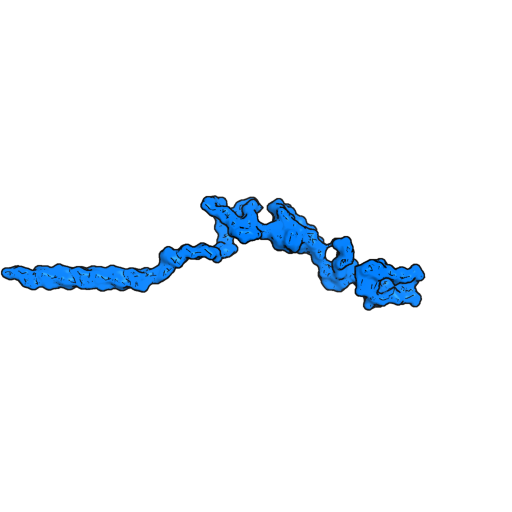OM 828 C CA . VAL A 1 119 ? 11.973 3.309 -22.577 1.00 97.81 119 VAL A CA 1
ATOM 829 C C . VAL A 1 119 ? 13.267 2.933 -23.295 1.00 97.81 119 VAL A C 1
ATOM 831 O O . VAL A 1 119 ? 14.066 3.803 -23.646 1.00 97.81 119 VAL A O 1
ATOM 834 N N . CYS A 1 120 ? 13.473 1.640 -23.536 1.00 98.12 120 CYS A N 1
ATOM 835 C CA . CYS A 1 120 ? 14.604 1.161 -24.316 1.00 98.12 120 CYS A CA 1
ATOM 836 C C . CYS A 1 120 ? 14.467 1.519 -25.806 1.00 98.12 120 CYS A C 1
ATOM 838 O O . CYS A 1 120 ? 13.352 1.543 -26.333 1.00 98.12 120 CYS A O 1
ATOM 840 N N . PRO A 1 121 ? 15.589 1.765 -26.513 1.00 97.56 121 PRO A N 1
ATOM 841 C CA . PRO A 1 121 ? 15.573 1.984 -27.955 1.00 97.56 121 PRO A CA 1
ATOM 842 C C . PRO A 1 121 ? 14.915 0.829 -28.717 1.00 97.56 121 PRO A C 1
ATOM 844 O O . PRO A 1 121 ? 14.897 -0.316 -28.262 1.00 97.56 121 PRO A O 1
ATOM 847 N N . SER A 1 122 ? 14.397 1.116 -29.911 1.00 96.06 122 SER A N 1
ATOM 848 C CA . SER A 1 122 ? 13.782 0.096 -30.763 1.00 96.06 122 SER A CA 1
ATOM 849 C C . SER A 1 122 ? 14.753 -1.052 -31.054 1.00 96.06 122 SER A C 1
ATOM 851 O O . SER A 1 122 ? 15.861 -0.825 -31.533 1.00 96.06 122 SER A O 1
ATOM 853 N N . GLY A 1 123 ? 14.315 -2.283 -30.782 1.00 92.94 123 GLY A N 1
ATOM 854 C CA . GLY A 1 123 ? 15.123 -3.496 -30.947 1.00 92.94 123 GLY A CA 1
ATOM 855 C C . GLY A 1 123 ? 15.943 -3.890 -29.716 1.00 92.94 123 GLY A C 1
ATOM 856 O O . GLY A 1 123 ? 16.434 -5.013 -29.670 1.00 92.94 123 GLY A O 1
ATOM 857 N N . SER A 1 124 ? 16.044 -3.026 -28.703 1.00 97.25 124 SER A N 1
ATOM 858 C CA . SER A 1 124 ? 16.704 -3.351 -27.439 1.00 97.25 124 SER A CA 1
ATOM 859 C C . SER A 1 124 ? 15.773 -4.071 -26.459 1.00 97.25 124 SER A C 1
ATOM 861 O O . SER A 1 124 ? 14.550 -3.945 -26.511 1.00 97.25 124 SER A O 1
ATOM 863 N N . THR A 1 125 ? 16.372 -4.799 -25.520 1.00 97.00 125 THR A N 1
ATOM 864 C CA . THR A 1 125 ? 15.694 -5.455 -24.395 1.00 97.00 125 THR A CA 1
ATOM 865 C C . THR A 1 125 ? 16.162 -4.859 -23.075 1.00 97.00 125 THR A C 1
ATOM 867 O O . THR A 1 125 ? 17.294 -4.389 -22.966 1.00 97.00 125 THR A O 1
ATOM 870 N N . CYS A 1 126 ? 15.304 -4.874 -22.057 1.00 98.12 126 CYS A N 1
ATOM 871 C CA . CYS A 1 126 ? 15.716 -4.525 -20.703 1.00 98.12 126 CYS A CA 1
ATOM 872 C C . CYS A 1 126 ? 16.224 -5.768 -19.967 1.00 98.12 126 CYS A C 1
ATOM 874 O O . CYS A 1 126 ? 15.500 -6.757 -19.847 1.00 98.12 126 CYS A O 1
ATOM 876 N N . SER A 1 127 ? 17.450 -5.710 -19.451 1.00 97.88 127 SER A N 1
ATOM 877 C CA . SER A 1 127 ? 18.024 -6.768 -18.621 1.00 97.88 127 SER A CA 1
ATOM 878 C C . SER A 1 127 ? 18.810 -6.168 -17.464 1.00 97.88 127 SER A C 1
ATOM 880 O O . SER A 1 127 ? 19.672 -5.313 -17.661 1.00 97.88 127 SER A O 1
ATOM 882 N N . GLY A 1 128 ? 18.482 -6.576 -16.237 1.00 96.88 128 GLY A N 1
ATOM 883 C CA . GLY A 1 128 ? 19.122 -6.053 -15.027 1.00 96.88 128 GLY A CA 1
ATOM 884 C C . GLY A 1 128 ? 18.943 -4.542 -14.834 1.00 96.88 128 GLY A C 1
ATOM 885 O O . GLY A 1 128 ? 19.747 -3.919 -14.150 1.00 96.88 128 GLY A O 1
ATOM 886 N N . GLY A 1 129 ? 17.915 -3.946 -15.448 1.00 97.38 129 GLY A N 1
ATOM 887 C CA . GLY A 1 129 ? 17.669 -2.500 -15.412 1.00 97.38 129 GLY A CA 1
ATOM 888 C C . GLY A 1 129 ? 18.503 -1.690 -16.405 1.00 97.38 129 GLY A C 1
ATOM 889 O O . GLY A 1 129 ? 18.596 -0.473 -16.270 1.00 97.38 129 GLY A O 1
ATOM 890 N N . VAL A 1 130 ? 19.102 -2.349 -17.400 1.00 97.94 130 VAL A N 1
ATOM 891 C CA . VAL A 1 130 ? 19.879 -1.714 -18.467 1.00 97.94 130 VAL A CA 1
ATOM 892 C C . VAL A 1 130 ? 19.314 -2.127 -19.824 1.00 97.94 130 VAL A C 1
ATOM 894 O O . VAL A 1 130 ? 19.001 -3.297 -20.047 1.00 97.94 130 VAL A O 1
ATOM 897 N N . CYS A 1 131 ? 19.186 -1.168 -20.740 1.00 98.00 131 CYS A N 1
ATOM 898 C CA . CYS A 1 131 ? 18.809 -1.449 -22.120 1.00 98.00 131 CYS A CA 1
ATOM 899 C C . CYS A 1 131 ? 20.000 -2.031 -22.887 1.00 98.00 131 CYS A C 1
ATOM 901 O O . CYS A 1 131 ? 21.051 -1.396 -22.979 1.00 98.00 131 CYS A O 1
ATOM 903 N N . LEU A 1 132 ? 19.821 -3.224 -23.448 1.00 97.06 132 LEU A N 1
ATOM 904 C CA . LEU A 1 132 ? 20.812 -3.953 -24.236 1.00 97.06 132 LEU A CA 1
ATOM 905 C C . LEU A 1 132 ? 20.299 -4.110 -25.672 1.00 97.06 132 LEU A C 1
ATOM 907 O O . LEU A 1 132 ? 19.142 -4.487 -25.860 1.00 97.06 132 LEU A O 1
ATOM 911 N N . GLY A 1 133 ? 21.134 -3.805 -26.666 1.00 90.75 133 GLY A N 1
ATOM 912 C CA . GLY A 1 133 ? 20.825 -3.915 -28.100 1.00 90.75 133 GLY A CA 1
ATOM 913 C C . GLY A 1 133 ? 21.683 -4.946 -28.811 1.00 90.75 133 GLY A C 1
ATOM 914 O O . GLY A 1 133 ? 22.754 -5.294 -28.263 1.00 90.75 133 GLY A O 1
#

Organism: NCBI:txid460